Protein AF-Q1ISD2-F1 (afdb_monomer_lite)

Organism: Koribacter versatilis (strain Ellin345) (NCBI:txid204669)

InterPro domains:
  IPR020203 Membrane protein YneK [PF11084] (2-84)

Foldseek 3Di:
DAEDPLLVVLLVQLLVLDDPVCSVQLCVQLVVQQVVVCVVVVHPYRDNVSSLLSSLLSDDLVCNVSSCVSCVVVVHHCVVCVVSSVD

pLDDT: mean 94.25, std 4.49, range [63.25, 98.31]

Sequence (87 aa):
MHWSDEAKEVFKQLMKALPQGERQEIKESAQPRAESLAEEEGEDEVSVEATILAIIQSTPMEYHDRLRDMMAYHGIDPEDYNEAFGV

Radius of gyration: 11.87 Å; chains: 1; bounding box: 31×22×30 Å

Secondary structure (DSSP, 8-state):
-EE-HHHHHHHHHHHHHS-TTTHHHHHHHHHHHHHHHHHHTT-SEE-HHHHHHHHHHHS-GGGHHHHHHHHHHTT--GGGGHHHHT-

Structure (mmCIF, N/CA/C/O backbone):
data_AF-Q1ISD2-F1
#
_entry.id   AF-Q1ISD2-F1
#
loop_
_atom_site.group_PDB
_atom_site.id
_atom_site.type_symbol
_atom_site.label_atom_id
_atom_site.label_alt_id
_atom_site.label_comp_id
_atom_site.label_asym_id
_atom_site.label_entity_id
_atom_site.label_seq_id
_atom_site.pdbx_PDB_ins_code
_atom_site.Cartn_x
_atom_site.Cartn_y
_atom_site.Cartn_z
_atom_site.occupancy
_atom_site.B_iso_or_equiv
_atom_site.auth_seq_id
_atom_site.auth_comp_id
_atom_site.auth_asym_id
_atom_site.auth_atom_id
_atom_site.pdbx_PDB_model_num
ATOM 1 N N . MET A 1 1 ? -5.140 4.242 15.146 1.00 88.69 1 MET A N 1
ATOM 2 C CA . MET A 1 1 ? -5.587 3.521 13.949 1.00 88.69 1 MET A CA 1
ATOM 3 C C . MET A 1 1 ? -5.185 2.054 14.040 1.00 88.69 1 MET A C 1
ATOM 5 O O . MET A 1 1 ? -4.050 1.778 14.421 1.00 88.69 1 MET A O 1
ATOM 9 N N . HIS A 1 2 ? -6.088 1.114 13.758 1.00 93.69 2 HIS A N 1
ATOM 10 C CA . HIS A 1 2 ? -5.739 -0.308 13.611 1.00 93.69 2 HIS A CA 1
ATOM 11 C C . HIS A 1 2 ? -5.706 -0.695 12.133 1.00 93.69 2 HIS A C 1
ATOM 13 O O . HIS A 1 2 ? -6.213 0.040 11.307 1.00 93.69 2 HIS A O 1
ATOM 19 N N . TRP A 1 3 ? -5.063 -1.807 11.783 1.00 97.75 3 TRP A N 1
ATOM 20 C CA . TRP A 1 3 ? -5.040 -2.311 10.408 1.00 97.75 3 TRP A CA 1
ATOM 21 C C . TRP A 1 3 ? -5.766 -3.646 10.370 1.00 97.75 3 TRP A C 1
ATOM 23 O O . TRP A 1 3 ? -5.469 -4.511 11.210 1.00 97.75 3 TRP A O 1
ATOM 33 N N . SER A 1 4 ? -6.621 -3.830 9.366 1.00 97.56 4 SER A N 1
ATOM 34 C CA . SER A 1 4 ? -7.235 -5.131 9.112 1.00 97.56 4 SER A CA 1
ATOM 35 C C . SER A 1 4 ? -6.159 -6.168 8.783 1.00 97.56 4 SER A C 1
ATOM 37 O O . SER A 1 4 ? -5.057 -5.850 8.319 1.00 97.56 4 SER A O 1
ATOM 39 N N . ASP A 1 5 ? -6.439 -7.439 9.058 1.00 97.38 5 ASP A N 1
ATOM 40 C CA . ASP A 1 5 ? -5.474 -8.505 8.773 1.00 97.38 5 ASP A CA 1
ATOM 41 C C . ASP A 1 5 ? -5.219 -8.659 7.269 1.00 97.38 5 ASP A C 1
A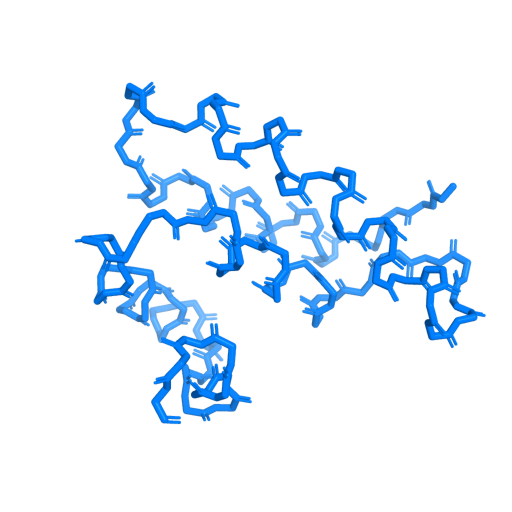TOM 43 O O . ASP A 1 5 ? -4.088 -8.929 6.858 1.00 97.38 5 ASP A O 1
ATOM 47 N N . GLU A 1 6 ? -6.239 -8.397 6.453 1.00 95.81 6 GLU A N 1
ATOM 48 C CA . GLU A 1 6 ? -6.127 -8.383 4.998 1.00 95.81 6 GLU A CA 1
ATOM 49 C C . GLU A 1 6 ? -5.253 -7.218 4.513 1.00 95.81 6 GLU A C 1
ATOM 51 O O . GLU A 1 6 ? -4.313 -7.443 3.749 1.00 95.81 6 GLU A O 1
ATOM 56 N N . ALA A 1 7 ? -5.452 -6.006 5.047 1.00 97.12 7 ALA A N 1
ATOM 57 C CA . ALA A 1 7 ? -4.600 -4.849 4.764 1.00 97.12 7 ALA A CA 1
ATOM 58 C C . ALA A 1 7 ? -3.124 -5.120 5.092 1.00 97.12 7 ALA A C 1
ATOM 60 O O . ALA A 1 7 ? -2.238 -4.846 4.281 1.00 97.12 7 ALA A O 1
ATOM 61 N N . LYS A 1 8 ? -2.831 -5.718 6.256 1.00 97.31 8 LYS A N 1
ATOM 62 C CA . LYS A 1 8 ? -1.450 -6.073 6.640 1.00 97.31 8 LYS A CA 1
ATOM 63 C C . LYS A 1 8 ? -0.811 -7.041 5.649 1.00 97.31 8 LYS A C 1
ATOM 65 O O . LYS A 1 8 ? 0.378 -6.910 5.342 1.00 97.31 8 LYS A O 1
ATOM 70 N N . GLU A 1 9 ? -1.566 -8.036 5.190 1.00 96.12 9 GLU A N 1
ATOM 71 C CA . GLU A 1 9 ? -1.048 -9.040 4.268 1.00 96.12 9 GLU A CA 1
ATOM 72 C C . GLU A 1 9 ? -0.838 -8.452 2.867 1.00 96.12 9 GLU A C 1
ATOM 74 O O . GLU A 1 9 ? 0.252 -8.625 2.317 1.00 96.12 9 GLU A O 1
ATOM 79 N N . VAL A 1 10 ? -1.790 -7.670 2.344 1.00 95.75 10 VAL A N 1
ATOM 80 C CA . VAL A 1 10 ? -1.639 -6.936 1.073 1.00 95.75 10 VAL A CA 1
ATOM 81 C C . VAL A 1 10 ? -0.436 -5.999 1.133 1.00 95.75 10 VAL A C 1
ATOM 83 O O . VAL A 1 10 ? 0.435 -6.060 0.264 1.00 95.75 10 VAL A O 1
ATOM 86 N N . PHE A 1 11 ? -0.306 -5.209 2.203 1.00 96.12 11 PHE A N 1
ATOM 87 C CA . PHE A 1 11 ? 0.836 -4.316 2.393 1.00 96.12 11 PHE A CA 1
ATOM 88 C C . PHE A 1 11 ? 2.157 -5.083 2.331 1.00 96.12 11 PHE A C 1
ATOM 90 O O . PHE A 1 11 ? 3.075 -4.742 1.589 1.00 96.12 11 PHE A O 1
ATOM 97 N N . LYS A 1 12 ? 2.260 -6.189 3.069 1.00 95.12 12 LYS A N 1
ATOM 98 C CA . LYS A 1 12 ? 3.459 -7.029 3.084 1.00 95.12 12 LYS A CA 1
ATOM 99 C C . LYS A 1 12 ? 3.759 -7.655 1.719 1.00 95.12 12 LYS A C 1
ATOM 101 O O . LYS A 1 12 ? 4.937 -7.791 1.378 1.00 95.12 12 LYS A O 1
ATOM 106 N N . GLN A 1 13 ? 2.744 -8.077 0.971 1.00 93.81 13 GLN A N 1
ATOM 107 C CA . GLN A 1 13 ? 2.899 -8.683 -0.353 1.00 93.81 13 GLN A CA 1
ATOM 108 C C . GLN A 1 13 ? 3.379 -7.657 -1.382 1.00 93.81 13 GLN A C 1
ATOM 110 O O . GLN A 1 13 ? 4.409 -7.875 -2.022 1.00 93.81 13 GLN A O 1
ATOM 115 N N . LEU A 1 14 ? 2.724 -6.500 -1.455 1.00 93.56 14 LEU A N 1
ATOM 116 C CA . LEU A 1 14 ? 3.088 -5.437 -2.389 1.00 93.56 14 LEU A CA 1
ATOM 117 C C . LEU A 1 14 ? 4.448 -4.808 -2.042 1.00 93.56 14 LEU A C 1
ATOM 119 O O . LEU A 1 14 ? 5.280 -4.619 -2.925 1.00 93.56 14 LEU A O 1
ATOM 123 N N . MET A 1 15 ? 4.782 -4.618 -0.760 1.00 93.31 15 MET A N 1
ATOM 124 C CA . MET A 1 15 ? 6.116 -4.128 -0.379 1.00 93.31 15 MET A CA 1
ATOM 125 C C . MET A 1 15 ? 7.246 -5.085 -0.793 1.00 93.31 15 MET A C 1
ATOM 127 O O . MET A 1 15 ? 8.352 -4.640 -1.112 1.00 93.31 15 MET A O 1
ATOM 131 N N . LYS A 1 16 ? 7.008 -6.406 -0.811 1.00 90.69 16 LYS A N 1
ATOM 132 C CA . LYS A 1 16 ? 8.002 -7.389 -1.285 1.00 90.69 16 LYS A CA 1
ATOM 133 C C . LYS A 1 16 ? 8.274 -7.275 -2.781 1.00 90.69 16 LYS A C 1
ATOM 135 O O . LYS A 1 16 ? 9.367 -7.657 -3.206 1.00 90.69 16 LYS A O 1
ATOM 140 N N . ALA A 1 17 ? 7.324 -6.755 -3.555 1.00 83.38 17 ALA A N 1
ATOM 141 C CA . ALA A 1 17 ? 7.524 -6.511 -4.971 1.00 83.38 17 ALA A CA 1
ATOM 142 C C . ALA A 1 17 ? 8.545 -5.403 -5.222 1.00 83.38 17 ALA A C 1
ATOM 144 O O . ALA A 1 17 ? 9.269 -5.479 -6.209 1.00 83.38 17 ALA A O 1
ATOM 145 N N . LEU A 1 18 ? 8.644 -4.411 -4.341 1.00 88.25 18 LEU A N 1
ATOM 146 C CA . LEU A 1 18 ? 9.483 -3.234 -4.554 1.00 88.25 18 LEU A CA 1
ATOM 147 C C . LEU A 1 18 ? 10.981 -3.534 -4.350 1.00 88.25 18 LEU A C 1
ATOM 149 O O . LEU A 1 18 ? 11.326 -4.433 -3.561 1.00 88.25 18 LEU A O 1
ATOM 153 N N . PRO A 1 19 ? 11.887 -2.805 -5.040 1.00 88.94 19 PRO A N 1
ATOM 154 C CA . PRO A 1 19 ? 13.330 -2.946 -4.861 1.00 88.94 19 PRO A CA 1
ATOM 155 C C . PRO A 1 19 ? 13.745 -2.767 -3.403 1.00 88.94 19 PRO A C 1
ATOM 157 O O . PRO A 1 19 ? 13.228 -1.909 -2.694 1.00 88.94 19 PRO A O 1
ATOM 160 N N . GLN A 1 20 ? 14.714 -3.563 -2.947 1.00 88.88 20 GLN A N 1
ATOM 161 C CA . GLN A 1 20 ? 15.129 -3.551 -1.543 1.00 88.88 20 GLN A CA 1
ATOM 162 C C . GLN A 1 20 ? 15.657 -2.181 -1.079 1.00 88.88 20 GLN A C 1
ATOM 164 O O . GLN A 1 20 ? 15.441 -1.842 0.080 1.00 88.88 20 GLN A O 1
ATOM 169 N N . GLY A 1 21 ? 16.322 -1.422 -1.961 1.00 89.50 21 GLY A N 1
ATOM 170 C CA . GLY A 1 21 ? 16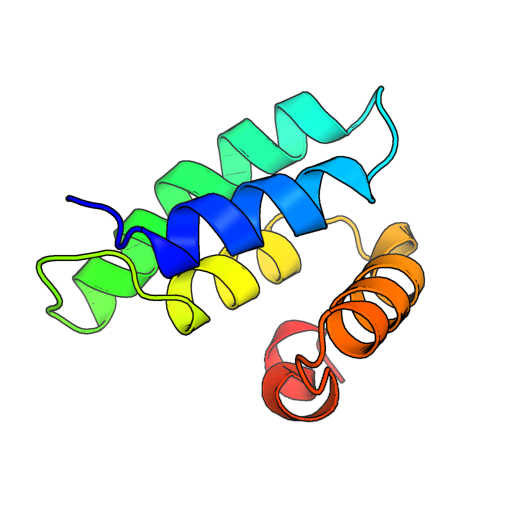.857 -0.091 -1.646 1.00 89.50 21 GLY A CA 1
ATOM 171 C C . GLY A 1 21 ? 15.771 0.936 -1.319 1.00 89.50 21 GLY A C 1
ATOM 172 O O . GLY A 1 21 ? 15.909 1.668 -0.350 1.00 89.50 21 GLY A O 1
ATOM 173 N N . GLU A 1 22 ? 14.660 0.895 -2.055 1.00 89.81 22 GLU A N 1
ATOM 174 C CA . GLU A 1 22 ? 13.549 1.853 -1.942 1.00 89.81 22 GLU A CA 1
ATOM 175 C C . GLU A 1 22 ? 12.476 1.404 -0.938 1.00 89.81 22 GLU A C 1
ATOM 177 O O . GLU A 1 22 ? 11.686 2.196 -0.430 1.00 89.81 22 GLU A O 1
ATOM 182 N N . ARG A 1 23 ? 12.430 0.102 -0.621 1.00 93.25 23 ARG A N 1
ATOM 183 C CA . ARG A 1 23 ? 11.365 -0.504 0.193 1.00 93.25 23 ARG A CA 1
ATOM 184 C C . ARG A 1 23 ? 11.190 0.162 1.557 1.00 93.25 23 ARG A C 1
ATOM 186 O O . ARG A 1 23 ? 10.066 0.229 2.045 1.00 93.25 23 ARG A O 1
ATOM 193 N N . GLN A 1 24 ? 12.276 0.581 2.205 1.00 93.94 24 GLN A N 1
ATOM 194 C CA . GLN A 1 24 ? 12.176 1.191 3.531 1.00 93.94 24 GLN A CA 1
ATOM 195 C C . GLN A 1 24 ? 11.534 2.579 3.455 1.00 93.94 24 GLN A C 1
ATOM 197 O O . GLN A 1 24 ? 10.620 2.852 4.224 1.00 93.94 24 GLN A O 1
ATOM 202 N N . GLU A 1 25 ? 11.953 3.405 2.500 1.00 94.75 25 GLU A N 1
ATOM 203 C CA . GLU A 1 25 ? 11.418 4.754 2.308 1.00 94.75 25 GLU A CA 1
ATOM 204 C C . GLU A 1 25 ? 9.944 4.719 1.890 1.00 94.75 25 GLU A C 1
ATOM 206 O O . GLU A 1 25 ? 9.102 5.364 2.515 1.00 94.75 25 GLU A O 1
ATOM 211 N N . ILE A 1 26 ? 9.598 3.865 0.920 1.00 95.31 26 ILE A N 1
ATOM 212 C CA . ILE A 1 26 ? 8.205 3.690 0.485 1.00 95.31 26 ILE A CA 1
ATOM 213 C C . ILE A 1 26 ? 7.341 3.201 1.651 1.00 95.31 26 ILE A C 1
ATOM 215 O O . ILE A 1 26 ? 6.223 3.674 1.827 1.00 95.31 26 ILE A O 1
ATOM 219 N N . LYS A 1 27 ? 7.855 2.298 2.496 1.00 95.69 27 LYS A N 1
ATOM 220 C CA . LYS A 1 27 ? 7.132 1.831 3.685 1.00 95.69 27 LYS A CA 1
ATOM 221 C C . LYS A 1 27 ? 6.888 2.965 4.680 1.00 95.69 27 LYS A C 1
ATOM 223 O O . LYS A 1 27 ? 5.772 3.091 5.177 1.00 95.69 27 LYS A O 1
ATOM 228 N N . GLU A 1 28 ? 7.919 3.743 4.995 1.00 96.25 28 GLU A N 1
ATOM 229 C CA . GLU A 1 28 ? 7.830 4.863 5.940 1.00 96.25 28 GLU A CA 1
ATOM 230 C C . GLU A 1 28 ? 6.874 5.957 5.451 1.00 96.25 28 GLU A C 1
ATOM 232 O O . GLU A 1 28 ? 6.236 6.609 6.272 1.00 96.25 28 GLU A O 1
ATOM 237 N N . SER A 1 29 ? 6.722 6.111 4.133 1.00 96.88 29 SER A N 1
ATOM 238 C CA . SER A 1 29 ? 5.730 7.000 3.525 1.00 96.88 29 SER A CA 1
ATOM 239 C C . SER A 1 29 ? 4.317 6.391 3.494 1.00 96.88 29 SER A C 1
ATOM 241 O O . SER A 1 29 ? 3.350 7.052 3.871 1.00 96.88 29 SER A O 1
ATOM 243 N N . ALA A 1 30 ? 4.183 5.122 3.099 1.00 97.38 30 ALA A N 1
ATOM 244 C CA . ALA A 1 30 ? 2.887 4.486 2.858 1.00 97.38 30 ALA A CA 1
ATOM 245 C C . ALA A 1 30 ? 2.121 4.178 4.150 1.00 97.38 30 ALA A C 1
ATOM 247 O O . ALA A 1 30 ? 0.898 4.272 4.174 1.00 97.38 30 ALA A O 1
ATOM 248 N N . GLN A 1 31 ? 2.811 3.819 5.238 1.00 96.94 31 GLN A N 1
ATOM 249 C CA . GLN A 1 31 ? 2.147 3.509 6.510 1.00 96.94 31 GLN A CA 1
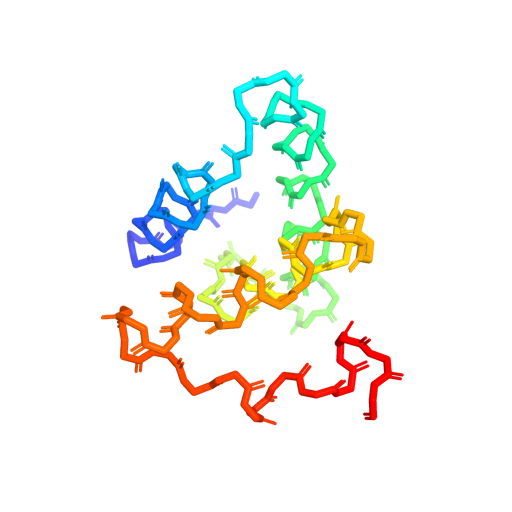ATOM 250 C C . GLN A 1 31 ? 1.326 4.685 7.067 1.00 96.94 31 GLN A C 1
ATOM 252 O O . GLN A 1 31 ? 0.121 4.510 7.247 1.00 96.94 31 GLN A O 1
ATOM 257 N N . PRO A 1 32 ? 1.906 5.880 7.305 1.00 97.38 32 PRO A N 1
ATOM 258 C CA . PRO A 1 32 ? 1.124 7.017 7.779 1.00 97.38 32 PRO A CA 1
ATOM 25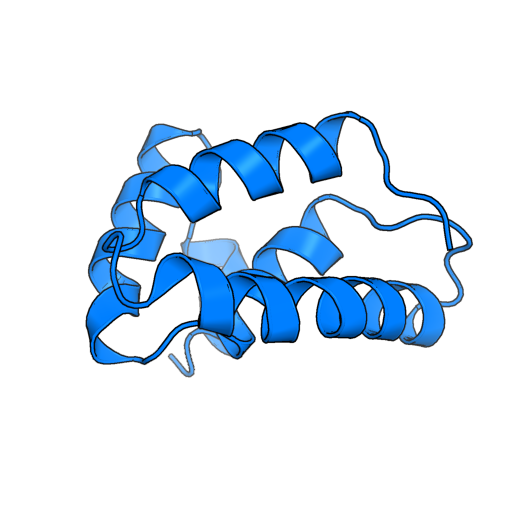9 C C . PRO A 1 32 ? 0.094 7.471 6.742 1.00 97.38 32 PRO A C 1
ATOM 261 O O . PRO A 1 32 ? -0.982 7.916 7.127 1.00 97.38 32 PRO A O 1
ATOM 264 N N . ARG A 1 33 ? 0.365 7.317 5.436 1.00 98.00 33 ARG A N 1
ATOM 265 C CA . ARG A 1 33 ? -0.615 7.677 4.406 1.00 98.00 33 ARG A CA 1
ATOM 266 C C . ARG A 1 33 ? -1.862 6.793 4.446 1.00 98.00 33 ARG A C 1
ATOM 268 O O . ARG A 1 33 ? -2.962 7.322 4.325 1.00 98.00 33 ARG A O 1
ATOM 275 N N . ALA A 1 34 ? -1.703 5.486 4.635 1.00 98.06 34 ALA A N 1
ATOM 276 C CA . ALA A 1 34 ? -2.830 4.562 4.760 1.00 98.06 34 ALA A CA 1
ATOM 277 C C . ALA A 1 34 ? -3.686 4.882 5.993 1.00 98.06 34 ALA A C 1
ATOM 279 O O . ALA A 1 34 ? -4.909 4.844 5.920 1.00 98.06 34 ALA A O 1
ATOM 280 N N . GLU A 1 35 ? -3.047 5.254 7.107 1.00 97.94 35 GLU A N 1
ATOM 281 C CA . GLU A 1 35 ? -3.758 5.695 8.308 1.00 97.94 35 GLU A CA 1
ATOM 282 C C . GLU A 1 35 ? -4.515 7.004 8.060 1.00 97.94 35 GLU A C 1
ATOM 284 O O . GLU A 1 35 ? -5.690 7.080 8.393 1.00 97.94 35 GLU A O 1
ATOM 289 N N . SER A 1 36 ? -3.902 7.994 7.402 1.00 97.88 36 SER A N 1
ATOM 290 C CA . SER A 1 36 ? -4.597 9.238 7.043 1.00 97.88 36 SER A CA 1
ATOM 291 C C . SER A 1 36 ? -5.781 9.015 6.099 1.00 97.88 36 SER A C 1
ATOM 293 O O . SER A 1 36 ? -6.804 9.658 6.278 1.00 97.88 36 SER A O 1
ATOM 295 N N . LEU A 1 37 ? -5.673 8.102 5.126 1.00 97.69 37 LEU A N 1
ATOM 296 C CA . LEU A 1 37 ? -6.790 7.749 4.237 1.00 97.69 37 LEU A CA 1
ATOM 297 C C . LEU A 1 37 ? -7.971 7.156 5.014 1.00 97.69 37 LEU A C 1
ATOM 299 O O . LEU A 1 37 ? -9.110 7.543 4.783 1.00 97.69 37 LEU A O 1
ATOM 303 N N . ALA A 1 38 ? -7.702 6.262 5.967 1.00 97.31 38 ALA A N 1
ATOM 304 C CA . ALA A 1 38 ? -8.746 5.726 6.836 1.00 97.31 38 ALA A CA 1
ATOM 305 C C . ALA A 1 38 ? -9.388 6.830 7.701 1.00 97.31 38 ALA A C 1
ATOM 307 O O . ALA A 1 38 ? -10.609 6.889 7.815 1.00 97.31 38 ALA A O 1
ATOM 308 N N . GLU A 1 39 ? -8.590 7.758 8.252 1.00 96.94 39 GLU A N 1
ATOM 309 C CA . GLU A 1 39 ? -9.120 8.912 9.004 1.00 96.94 39 GLU A CA 1
ATOM 310 C C . GLU A 1 39 ? -9.983 9.837 8.132 1.00 96.94 39 GLU A C 1
ATOM 312 O O . GLU A 1 39 ? -11.011 10.328 8.601 1.00 96.94 39 GLU A O 1
ATOM 317 N N . GLU A 1 40 ? -9.581 10.073 6.879 1.00 95.75 40 GLU A N 1
ATOM 318 C CA . GLU A 1 40 ? -10.307 10.897 5.901 1.00 95.75 40 GLU A CA 1
ATOM 319 C C . GLU A 1 40 ? -11.705 10.325 5.600 1.00 95.75 40 GLU A C 1
ATOM 321 O O . GLU A 1 40 ? -12.671 11.089 5.525 1.00 95.75 40 GLU A O 1
ATOM 326 N N . GLU A 1 41 ? -11.829 8.998 5.527 1.00 93.88 41 GLU A N 1
ATOM 327 C CA . GLU A 1 41 ? -13.098 8.277 5.334 1.00 93.88 41 GLU A CA 1
ATOM 328 C C . GLU A 1 41 ? -13.886 8.057 6.645 1.00 93.88 41 GLU A C 1
ATOM 330 O O . GLU A 1 41 ? -15.010 7.551 6.639 1.00 93.88 41 GLU A O 1
ATOM 335 N N . GLY A 1 42 ? -13.334 8.474 7.790 1.00 95.31 42 GLY A N 1
ATOM 336 C CA . GLY A 1 42 ? -13.951 8.288 9.105 1.00 95.31 42 GLY A CA 1
ATOM 337 C C . GLY A 1 42 ? -13.940 6.836 9.595 1.00 95.31 42 GLY A C 1
ATOM 338 O O . GLY A 1 42 ? -14.783 6.461 10.414 1.00 95.31 42 GLY A O 1
ATOM 339 N N . GLU A 1 43 ? -13.008 6.024 9.095 1.00 94.56 43 GLU A N 1
ATOM 340 C CA . GLU A 1 43 ? -12.798 4.637 9.497 1.00 94.56 43 GLU A CA 1
ATOM 341 C C . GLU A 1 43 ? -11.863 4.550 10.716 1.00 94.56 43 GLU A C 1
ATOM 343 O O . GLU A 1 43 ? -10.860 5.255 10.826 1.00 94.56 43 GLU A O 1
ATOM 348 N N . ASP A 1 44 ? -12.162 3.631 11.638 1.00 93.81 44 ASP A N 1
ATOM 349 C CA . ASP A 1 44 ? -11.301 3.329 12.795 1.00 93.81 44 ASP A CA 1
ATOM 350 C C . ASP A 1 44 ? -10.220 2.267 12.472 1.00 93.81 44 ASP A C 1
ATOM 352 O O . ASP A 1 44 ? -9.379 1.917 13.317 1.00 93.81 44 ASP A O 1
ATOM 356 N N . GLU A 1 45 ? -10.247 1.729 11.249 1.00 96.94 45 GLU A N 1
ATOM 357 C CA . GLU A 1 45 ? -9.374 0.668 10.757 1.00 96.94 45 GLU A CA 1
ATOM 358 C C . GLU A 1 45 ? -8.899 0.949 9.324 1.00 96.94 45 GLU A C 1
ATOM 360 O O . GLU A 1 45 ? -9.673 1.366 8.477 1.00 96.94 45 GLU A O 1
ATOM 365 N N . VAL A 1 46 ? -7.629 0.657 9.033 1.00 98.31 46 VAL A N 1
ATOM 366 C CA . VAL A 1 46 ? -7.069 0.693 7.681 1.00 98.31 46 VAL A CA 1
ATOM 367 C C . VAL A 1 46 ? -7.575 -0.503 6.877 1.00 98.31 46 VAL A C 1
ATOM 369 O O . VAL A 1 46 ? -7.235 -1.666 7.154 1.00 98.31 46 VAL A O 1
ATOM 372 N N . SER A 1 47 ? -8.357 -0.190 5.849 1.00 97.75 47 SER A N 1
ATOM 373 C CA . SER A 1 47 ? -8.862 -1.123 4.849 1.00 97.75 47 SER A CA 1
ATOM 374 C C . SER A 1 47 ? -7.800 -1.519 3.810 1.00 97.75 47 SER A C 1
ATOM 376 O O . SER A 1 47 ? -6.706 -0.947 3.712 1.00 97.75 47 SER A O 1
ATOM 378 N N . VAL A 1 48 ? -8.116 -2.543 3.012 1.00 96.69 48 VAL A N 1
ATOM 379 C CA . VAL A 1 48 ? -7.294 -2.951 1.859 1.00 96.69 48 VAL A CA 1
ATOM 380 C C . VAL A 1 48 ? -7.194 -1.820 0.834 1.00 96.69 48 VAL A C 1
ATOM 382 O O . VAL A 1 48 ? -6.120 -1.580 0.288 1.00 96.69 48 VAL A O 1
ATOM 385 N N . GLU A 1 49 ? -8.281 -1.084 0.622 1.00 96.75 49 GLU A N 1
ATOM 386 C CA . GLU A 1 49 ? -8.329 0.039 -0.310 1.00 96.75 49 GLU A CA 1
ATOM 387 C C . GLU A 1 49 ? -7.392 1.173 0.119 1.00 96.75 49 GLU A C 1
ATOM 389 O O . GLU A 1 49 ? -6.498 1.550 -0.643 1.00 96.75 49 GLU A O 1
ATOM 394 N N . ALA A 1 50 ? -7.497 1.630 1.372 1.00 98.00 50 ALA A N 1
ATOM 395 C CA . ALA A 1 50 ? -6.597 2.639 1.932 1.00 98.00 50 ALA A CA 1
ATOM 396 C C . ALA A 1 50 ? -5.122 2.201 1.854 1.00 98.00 50 ALA A C 1
ATOM 398 O O . ALA A 1 50 ? -4.230 3.000 1.560 1.00 98.00 50 ALA A O 1
ATOM 399 N N . THR A 1 51 ? -4.864 0.906 2.053 1.00 97.88 51 THR A N 1
ATOM 400 C CA . THR A 1 51 ? -3.529 0.311 1.925 1.00 97.88 51 THR A CA 1
ATOM 401 C C . THR A 1 51 ? -2.984 0.409 0.502 1.00 97.88 51 THR A C 1
ATOM 403 O O . THR A 1 51 ? -1.843 0.830 0.308 1.00 97.88 51 THR A O 1
ATOM 406 N N . ILE A 1 52 ? -3.773 0.008 -0.496 1.00 97.38 52 ILE A N 1
ATOM 407 C CA . ILE A 1 52 ? -3.356 0.012 -1.902 1.00 97.38 52 ILE A CA 1
ATOM 408 C C . ILE A 1 52 ? -3.111 1.446 -2.371 1.00 97.38 52 ILE A C 1
ATOM 410 O O . ILE A 1 52 ? -2.042 1.734 -2.910 1.00 97.38 52 ILE A O 1
ATOM 414 N N . LEU A 1 53 ? -4.048 2.356 -2.094 1.00 97.75 53 LEU A N 1
ATOM 415 C CA . LEU A 1 53 ? -3.928 3.771 -2.441 1.00 97.75 53 LEU A CA 1
ATOM 416 C C . LEU A 1 53 ? -2.666 4.396 -1.843 1.00 97.75 53 LEU A C 1
ATOM 418 O O . LEU A 1 53 ? -1.923 5.080 -2.546 1.00 97.75 53 LEU A O 1
ATOM 422 N N . ALA A 1 54 ? -2.381 4.119 -0.570 1.00 97.88 54 ALA A N 1
ATOM 423 C CA . ALA A 1 54 ? -1.177 4.614 0.081 1.00 97.88 54 ALA A CA 1
ATOM 424 C C . ALA A 1 54 ? 0.104 4.083 -0.569 1.00 97.88 54 ALA A C 1
ATOM 426 O O . ALA A 1 54 ? 1.038 4.848 -0.792 1.00 97.88 54 ALA A O 1
ATOM 427 N N . ILE A 1 55 ? 0.155 2.794 -0.917 1.00 97.19 55 ILE A N 1
ATOM 428 C CA . ILE A 1 55 ? 1.324 2.216 -1.589 1.00 97.19 55 ILE A CA 1
ATOM 429 C C . ILE A 1 55 ? 1.519 2.851 -2.963 1.00 97.19 55 ILE A C 1
ATOM 431 O O . ILE A 1 55 ? 2.649 3.203 -3.289 1.00 97.19 55 ILE A O 1
ATOM 435 N N . ILE A 1 56 ? 0.455 3.034 -3.750 1.00 96.62 56 ILE A N 1
ATOM 436 C CA . ILE A 1 56 ? 0.542 3.673 -5.070 1.00 96.62 56 ILE A CA 1
ATOM 437 C C . ILE A 1 56 ? 1.078 5.103 -4.935 1.00 96.62 56 ILE A C 1
ATOM 439 O O . ILE A 1 56 ? 2.053 5.456 -5.597 1.00 96.62 56 ILE A O 1
ATOM 443 N N . GLN A 1 57 ? 0.499 5.897 -4.027 1.00 96.00 57 GLN A N 1
ATOM 444 C CA . GLN A 1 57 ? 0.867 7.302 -3.813 1.00 96.00 57 GLN A CA 1
ATOM 445 C C . GLN A 1 57 ? 2.288 7.476 -3.254 1.00 96.00 57 GLN A C 1
ATOM 447 O O . GLN A 1 57 ? 2.944 8.476 -3.539 1.00 96.00 57 GLN A O 1
ATOM 452 N N . SER A 1 58 ? 2.776 6.506 -2.479 1.00 96.12 58 SER A N 1
ATOM 453 C CA . SER A 1 58 ? 4.130 6.505 -1.915 1.00 96.12 58 SER A CA 1
ATOM 454 C C . SER A 1 58 ? 5.174 5.841 -2.814 1.00 96.12 58 SER A C 1
ATOM 456 O O . SER A 1 58 ? 6.365 5.914 -2.513 1.00 96.12 58 SER A O 1
ATOM 458 N N . THR A 1 59 ? 4.765 5.175 -3.895 1.00 95.00 59 THR A N 1
ATOM 459 C CA . THR A 1 59 ? 5.680 4.491 -4.813 1.00 95.00 59 THR A CA 1
ATOM 460 C C . THR A 1 59 ? 6.066 5.421 -5.969 1.00 95.00 59 THR A C 1
ATOM 462 O O . THR A 1 59 ? 5.178 5.949 -6.640 1.00 95.00 59 THR A O 1
ATOM 465 N N . PRO A 1 60 ? 7.369 5.599 -6.265 1.00 92.94 60 PRO A N 1
ATOM 466 C CA . PRO A 1 60 ? 7.820 6.339 -7.441 1.00 92.94 60 PRO A CA 1
ATOM 467 C C . PRO A 1 60 ? 7.231 5.798 -8.750 1.00 92.94 60 PRO A C 1
ATOM 469 O O . PRO A 1 60 ? 7.127 4.585 -8.941 1.00 92.94 60 PRO A O 1
ATOM 472 N N . MET A 1 61 ? 6.923 6.704 -9.684 1.00 92.50 61 MET A N 1
ATOM 473 C CA . MET A 1 61 ? 6.255 6.378 -10.955 1.00 92.50 61 MET A CA 1
ATOM 474 C C . MET A 1 61 ? 7.001 5.322 -11.788 1.00 92.50 61 MET A C 1
ATOM 476 O O . MET A 1 61 ? 6.379 4.514 -12.468 1.00 92.50 61 MET A O 1
ATOM 480 N N . GLU A 1 62 ? 8.333 5.264 -11.689 1.00 92.94 62 GLU A N 1
ATOM 481 C CA . GLU A 1 62 ? 9.160 4.254 -12.371 1.00 92.94 62 GLU A CA 1
ATOM 482 C C . GLU A 1 62 ? 8.867 2.803 -11.937 1.00 92.94 62 GLU A C 1
ATOM 484 O O . GLU A 1 62 ? 9.220 1.863 -12.648 1.00 92.94 62 GLU A O 1
ATOM 489 N N . TYR A 1 63 ? 8.206 2.606 -10.790 1.00 93.25 63 TYR A N 1
ATOM 490 C CA . TYR A 1 63 ? 7.813 1.291 -10.281 1.00 93.25 63 TYR A CA 1
ATOM 491 C C . TYR A 1 63 ? 6.316 1.000 -10.435 1.00 93.25 63 TYR A C 1
ATOM 493 O O . TYR A 1 63 ? 5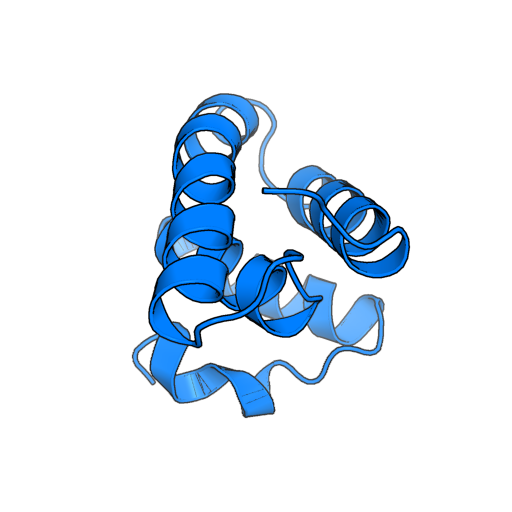.876 -0.077 -10.029 1.00 93.25 63 TYR A O 1
ATOM 501 N N . HIS A 1 64 ? 5.531 1.910 -11.019 1.00 93.81 64 HIS A N 1
ATOM 502 C CA . HIS A 1 64 ? 4.079 1.747 -11.142 1.00 93.81 64 HIS A CA 1
ATOM 503 C C . HIS A 1 64 ? 3.696 0.545 -12.005 1.00 93.81 64 HIS A C 1
ATOM 505 O O . HIS A 1 64 ? 2.879 -0.254 -11.563 1.00 93.81 64 HIS A O 1
ATOM 511 N N . ASP A 1 65 ? 4.347 0.323 -13.151 1.00 93.56 65 ASP A N 1
ATOM 512 C CA . ASP A 1 65 ? 4.080 -0.861 -13.990 1.00 93.56 65 ASP A CA 1
ATOM 513 C C . ASP A 1 65 ? 4.305 -2.170 -13.220 1.00 93.56 65 ASP A C 1
ATOM 515 O O . ASP A 1 65 ? 3.468 -3.071 -13.220 1.00 93.56 65 ASP A O 1
ATOM 519 N N . ARG A 1 66 ? 5.403 -2.239 -12.461 1.00 92.56 66 ARG A N 1
ATOM 520 C CA . ARG A 1 66 ? 5.721 -3.394 -11.614 1.00 92.56 66 ARG A CA 1
ATOM 521 C C . ARG A 1 66 ? 4.705 -3.583 -10.487 1.00 92.56 66 ARG A C 1
ATOM 523 O O . ARG A 1 66 ? 4.424 -4.718 -10.103 1.00 92.56 66 ARG A O 1
ATOM 530 N N . LEU A 1 67 ? 4.196 -2.491 -9.922 1.00 94.19 67 LEU A N 1
ATOM 531 C CA . LEU A 1 67 ? 3.163 -2.539 -8.895 1.00 94.19 67 LEU A CA 1
ATOM 532 C C . LEU A 1 67 ? 1.843 -3.057 -9.480 1.00 94.19 67 LEU A C 1
ATOM 534 O O . LEU A 1 67 ? 1.245 -3.944 -8.878 1.00 94.19 67 LEU A O 1
ATOM 538 N N . ARG A 1 68 ? 1.448 -2.592 -10.675 1.00 94.94 68 ARG A N 1
ATOM 539 C CA . ARG A 1 68 ? 0.260 -3.073 -11.404 1.00 94.94 68 ARG A CA 1
ATOM 540 C C . ARG A 1 68 ? 0.347 -4.571 -11.696 1.00 94.94 68 ARG A C 1
ATOM 542 O O . ARG A 1 68 ? -0.584 -5.302 -11.371 1.00 94.94 68 ARG A O 1
ATOM 549 N N . ASP A 1 69 ? 1.484 -5.051 -12.203 1.00 94.12 69 ASP A N 1
ATOM 550 C CA . ASP A 1 69 ? 1.708 -6.486 -12.443 1.00 94.12 69 ASP A CA 1
ATOM 551 C C . ASP A 1 69 ? 1.525 -7.317 -11.164 1.00 94.12 69 ASP A C 1
ATOM 553 O O . ASP A 1 69 ? 0.964 -8.415 -11.178 1.00 94.12 69 ASP A O 1
ATOM 557 N N . MET A 1 70 ? 1.993 -6.790 -10.034 1.00 92.50 70 MET A N 1
ATOM 558 C CA . MET A 1 70 ? 1.939 -7.486 -8.754 1.00 92.50 70 MET A CA 1
ATOM 559 C C . MET A 1 70 ? 0.562 -7.439 -8.106 1.00 92.50 70 MET A C 1
ATOM 561 O O . MET A 1 70 ? 0.149 -8.434 -7.515 1.00 92.50 70 MET A O 1
ATOM 565 N N . MET A 1 71 ? -0.165 -6.333 -8.248 1.00 94.62 71 MET A N 1
ATOM 566 C CA . MET A 1 71 ? -1.578 -6.258 -7.883 1.00 94.62 71 MET A CA 1
ATOM 567 C C . MET A 1 71 ? -2.366 -7.328 -8.646 1.00 94.62 71 MET A C 1
ATOM 569 O O . MET A 1 71 ? -2.982 -8.187 -8.013 1.00 94.62 71 MET A O 1
ATOM 573 N N . ALA A 1 72 ? -2.218 -7.381 -9.974 1.00 95.19 72 ALA A N 1
ATOM 574 C CA . ALA A 1 72 ? -2.885 -8.377 -10.811 1.00 95.19 72 ALA A CA 1
ATOM 575 C C . ALA A 1 72 ? -2.502 -9.817 -10.422 1.00 95.19 72 ALA A C 1
ATOM 577 O O . ALA A 1 72 ? -3.365 -10.690 -10.323 1.00 95.19 72 ALA A O 1
ATOM 578 N N . TYR A 1 73 ? -1.221 -10.073 -10.127 1.00 92.25 73 TYR A N 1
ATOM 579 C CA . TYR A 1 73 ? -0.752 -11.376 -9.641 1.00 92.25 73 TYR A CA 1
ATOM 580 C C . TYR A 1 73 ? -1.427 -11.805 -8.327 1.00 92.25 73 TYR A C 1
ATOM 582 O O . TYR A 1 73 ? -1.689 -12.992 -8.122 1.00 92.25 73 TYR A O 1
ATOM 590 N N . HIS A 1 74 ? -1.723 -10.851 -7.445 1.00 88.56 74 HIS A N 1
ATOM 591 C CA . HIS A 1 74 ? -2.413 -11.086 -6.177 1.00 88.56 74 HIS A CA 1
ATOM 592 C C . HIS A 1 74 ? -3.946 -11.034 -6.289 1.00 88.56 74 HIS A C 1
ATOM 594 O O . HIS A 1 74 ? -4.628 -11.162 -5.275 1.00 88.56 74 HIS A O 1
ATOM 600 N N . GLY A 1 75 ? -4.491 -10.922 -7.507 1.00 92.50 75 GLY A N 1
ATOM 601 C CA . GLY A 1 75 ? -5.933 -10.888 -7.761 1.00 92.50 75 GLY A CA 1
ATOM 602 C C . GLY A 1 75 ? -6.588 -9.533 -7.484 1.00 92.50 75 GLY A C 1
ATOM 603 O O . GLY A 1 75 ? -7.808 -9.473 -7.380 1.00 92.50 75 GLY A O 1
ATOM 604 N N . ILE A 1 76 ? -5.790 -8.472 -7.358 1.00 94.38 76 ILE A N 1
ATOM 605 C CA . ILE A 1 76 ? -6.246 -7.086 -7.240 1.00 94.38 76 ILE A CA 1
ATOM 606 C C . ILE A 1 76 ? -6.234 -6.492 -8.647 1.00 94.38 76 ILE A C 1
ATOM 608 O O . ILE A 1 76 ? -5.179 -6.473 -9.284 1.00 94.38 76 ILE A O 1
ATOM 612 N N . ASP A 1 77 ? -7.375 -6.012 -9.136 1.00 95.44 77 ASP A N 1
ATOM 613 C CA . ASP A 1 77 ? -7.432 -5.377 -10.450 1.00 95.44 77 ASP A CA 1
ATOM 614 C C . ASP A 1 77 ? -6.759 -3.992 -10.393 1.00 95.44 77 ASP A C 1
ATOM 616 O O . ASP A 1 77 ? -7.211 -3.119 -9.652 1.00 95.44 77 ASP A O 1
ATOM 620 N N . PRO A 1 78 ? -5.656 -3.750 -11.126 1.00 94.44 78 PRO A N 1
ATOM 621 C CA . PRO A 1 78 ? -5.016 -2.441 -11.131 1.00 94.44 78 PRO A CA 1
ATOM 622 C C . PRO A 1 78 ? -5.874 -1.358 -11.790 1.00 94.44 78 PRO A C 1
ATOM 624 O O . PRO A 1 78 ? -5.619 -0.177 -11.554 1.00 94.44 78 PRO A O 1
ATOM 627 N N . GLU A 1 79 ? -6.846 -1.732 -12.630 1.00 95.06 79 GLU A N 1
ATOM 628 C CA . GLU A 1 79 ? -7.723 -0.775 -13.308 1.00 95.06 79 GLU A CA 1
ATOM 629 C C . GLU A 1 79 ? -8.660 -0.050 -12.336 1.00 95.06 79 GLU A C 1
ATOM 631 O O . GLU A 1 79 ? -8.965 1.123 -12.563 1.00 95.06 79 GLU A O 1
ATOM 636 N N . ASP A 1 80 ? -9.003 -0.685 -11.209 1.00 95.75 80 ASP A N 1
ATOM 637 C CA . ASP A 1 80 ? -9.774 -0.072 -10.118 1.00 95.75 80 ASP A CA 1
ATOM 638 C C . ASP A 1 80 ? -9.041 1.134 -9.491 1.00 95.75 80 ASP A C 1
ATOM 640 O O . ASP A 1 80 ? -9.656 1.964 -8.826 1.00 95.75 80 ASP A O 1
ATOM 644 N N . TYR A 1 81 ? -7.731 1.270 -9.735 1.00 95.69 81 TYR A N 1
ATOM 645 C CA . TYR A 1 81 ? -6.866 2.287 -9.130 1.00 95.69 81 TYR A CA 1
ATOM 646 C C . TYR A 1 81 ? -6.194 3.222 -10.148 1.00 95.69 81 TYR A C 1
ATOM 648 O O . TYR A 1 81 ? -5.232 3.910 -9.799 1.00 95.69 81 TYR A O 1
ATOM 656 N N . ASN A 1 82 ? -6.665 3.276 -11.401 1.00 93.56 82 ASN A N 1
ATOM 657 C CA . ASN A 1 82 ? -6.055 4.107 -12.454 1.00 93.56 82 ASN A CA 1
ATOM 658 C C . ASN A 1 82 ? -5.895 5.583 -12.039 1.00 93.56 82 ASN A C 1
ATOM 660 O O . ASN A 1 82 ? -4.824 6.159 -12.243 1.00 93.56 82 ASN A O 1
ATOM 664 N N . GLU A 1 83 ? -6.892 6.155 -11.353 1.00 93.19 83 GLU A N 1
ATOM 665 C CA . GLU A 1 83 ? -6.823 7.535 -10.854 1.00 93.19 83 GLU A CA 1
ATOM 666 C C . GLU A 1 83 ? -5.637 7.746 -9.897 1.00 93.19 83 GLU A C 1
ATOM 668 O O . GLU A 1 83 ? -4.941 8.759 -9.975 1.00 93.19 83 GLU A O 1
ATOM 673 N N . ALA A 1 84 ? -5.350 6.769 -9.030 1.00 92.62 84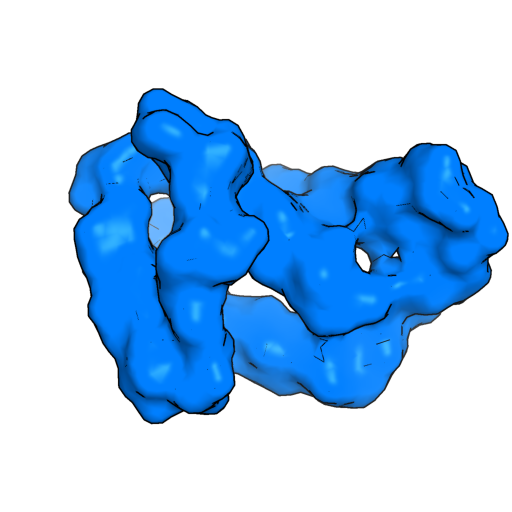 ALA A N 1
ATOM 674 C CA . ALA A 1 84 ? -4.229 6.831 -8.094 1.00 92.62 84 ALA A CA 1
ATOM 675 C C . ALA A 1 84 ? -2.869 6.695 -8.797 1.00 92.62 84 ALA A C 1
ATOM 677 O O . ALA A 1 84 ? -1.886 7.292 -8.357 1.00 92.62 84 ALA A O 1
ATOM 678 N N . PHE A 1 85 ? -2.816 5.949 -9.902 1.00 91.81 85 PHE A N 1
ATOM 679 C CA . PHE A 1 85 ? -1.647 5.883 -10.784 1.00 91.81 85 PHE A CA 1
ATOM 680 C C . PHE A 1 85 ? -1.471 7.149 -11.645 1.00 91.81 85 PHE A C 1
ATOM 682 O O . PHE A 1 85 ? -0.438 7.305 -12.298 1.00 91.81 85 PHE A O 1
ATOM 689 N N . GLY A 1 86 ? -2.443 8.068 -11.635 1.00 84.31 86 GLY A N 1
ATOM 690 C CA . GLY A 1 86 ? -2.430 9.288 -12.441 1.00 84.31 86 GLY A CA 1
ATOM 691 C C . GLY A 1 86 ? -2.740 9.050 -13.922 1.00 84.31 86 GLY A C 1
ATOM 692 O O . GLY A 1 86 ? -2.250 9.810 -14.762 1.00 84.31 86 GLY A O 1
ATOM 693 N N . VAL A 1 87 ? -3.504 7.994 -14.232 1.00 63.25 87 VAL A N 1
ATOM 694 C CA . VAL A 1 87 ? -3.921 7.586 -15.588 1.00 63.25 87 VAL A CA 1
ATOM 695 C C . VAL A 1 87 ? -5.396 7.880 -15.822 1.00 63.25 87 VAL A C 1
ATOM 697 O O . VAL A 1 87 ? -6.203 7.618 -14.904 1.00 63.25 87 VAL A O 1
#